Protein 7QFL (pdb70)

Organism: Lactobacillus acidophilus (strain ATCC 700396 / NCK56 / N2 / NCFM) (NCBI:txid272621)

InterPro domains:
  IPR004903 Lactobacillus surface layer protein [PIRSF037863] (1-443)
  IPR004903 Lactobacillus surface layer protein [PR01729] (77-92)
  IPR004903 Lactobacillus surface layer protein [PR01729] (130-145)
  IPR004903 Lactobacillus surface layer protein [PR01729] (277-291)
  IPR004903 Lactobacillus surface layer protein [PR01729] (316-331)
  IPR004903 Lactobacillus surface layer protein [PR01729] (336-353)
  IPR004903 Lactobacillus surface layer protein [PR01729] (365-378)
  IPR004903 Lactobacillus surface layer protein [PR01729] (380-399)
  IPR004903 Lactobacillus surface layer protein [PR01729] (406-423)
  IPR024968 S-layer protein, C-terminal domain, lactobacillus [PF03217] (312-377)
  IPR055005 S-layer protein, domain II [PF22797] (207-308)
  IPR055006 S-layer protein, N-terminal domain [PF22796] (34-195)

Solvent-accessible surface area: 6243 Å² total; per-residue (Å²): 158,10,60,8,16,22,71,125,83,42,54,91,30,112,101,3,50,14,83,8,125,37,68,157,134,24,68,5,24,4,66,86,0,34,55,23,1,64,75,83,14,56,2,0,30,146,51,137,206,126,59,36,98,81,130,25,56,3,86,98,7,0,82,54,11,0,123,109,109,178,35,100,37,85,120,113,9,107,9,147,17,34,119,69,12,63,0,74,1,101,2,104,114,57,60,1,38,0,63,0,37,10,117

Secondary structure (DSSP, 8-state):
-EEEEETTT--EESSEEEE----TTSEEEHHHHHHHHHHHEEEEEEETTEEEEE-B-HHHHHHHHHHHTT----TTSEEE--SEEEEEEEB---EEEEEEE--

Sequence (103 aa):
NVNFYDVTSGATVTNGAVSSVNADNQGQVNVANVVAAINSKYFAAQYYADKKLNTRTANTEDAIKAALKDQKIDVNSVGYFKAPHTTFTVNVKATSATLPVVVTVP

B-factor: mean 20.58, std 8.6, range [11.31, 67.7]

Radius of gyration: 14.1 Å; Cα contacts (8 Å, |Δi|>4): 216; chains: 1; bounding box: 31×39×32 Å

Foldseek 3Di:
DKFKAFPPPRHTAQEAEWEFEDDPVQKDFLVRVLCGDPNTMWIFDQDPNDTHTFDKPSSVQVQVFCVVVVWHADPRGMTRDDQWTWGFIDTPCDTYIYIYGHD

Nearest PDB structures (foldseek):
  7qfl-assembly1_A  TM=1.010E+00  e=1.320E-22  Lactobacillus acidophilus
  8bt9-assembly1_A  TM=9.969E-01  e=4.362E-20  Lactobacillus acidophilus
  8bt9-assembly1_B  TM=9.886E-01  e=5.939E-20  Lactobacillus acidophilus
  8bt9-assembly2_C-2  TM=9.879E-01  e=1.015E-18  Lactobacillus acidophilus
  7qec-assembly1_A-2  TM=8.787E-01  e=8.903E-09  Lactobacillus amylovorus GRL 1112

Structure (mmCIF, N/CA/C/O backbone):
data_7QFL
#
_entry.id   7QFL
#
_cell.length_a   55.851
_cell.length_b   55.851
_cell.length_c   63.732
_cell.angle_alpha   90.000
_cell.angle_beta   90.000
_cell.angle_gamma   120.000
#
_symmetry.space_group_name_H-M   'P 31 2 1'
#
loop_
_entity.id
_entity.type
_entity.pdbx_description
1 polymer 'S-layer protein'
2 non-polymer 'PHOSPHATE ION'
3 non-polymer 'ACETATE ION'
4 water water
#
loop_
_atom_site.group_PDB
_atom_site.id
_atom_site.type_symbol
_atom_site.label_atom_id
_atom_site.label_alt_id
_atom_site.label_comp_id
_atom_site.label_asym_id
_atom_site.label_entity_id
_atom_site.label_seq_id
_atom_site.pdbx_PDB_ins_code
_atom_site.Cartn_x
_atom_site.Cartn_y
_atom_site.Cartn_z
_atom_site.occupancy
_atom_site.B_iso_or_equiv
_atom_site.auth_seq_id
_atom_site.auth_comp_id
_atom_site.auth_asym_id
_atom_site.auth_atom_id
_atom_site.pdbx_PDB_model_num
ATOM 1 N N . ASN A 1 23 ? -6.607 7.444 -10.546 1.000 37.440 199 ASN A N 1
ATOM 2 C CA . ASN A 1 23 ? -5.647 8.141 -9.643 1.000 34.791 199 ASN A CA 1
ATOM 3 C C . ASN A 1 23 ? -6.399 8.803 -8.473 1.000 26.926 199 ASN A C 1
ATOM 4 O O . ASN A 1 23 ? -7.631 8.901 -8.516 1.000 28.911 199 ASN A O 1
ATOM 15 N N . VAL A 1 24 ? -5.653 9.211 -7.458 1.000 25.030 200 VAL A N 1
ATOM 16 C CA . VAL A 1 24 ? -6.235 10.095 -6.413 1.000 22.098 200 VAL A CA 1
ATOM 17 C C . VAL A 1 24 ? -6.316 11.518 -6.979 1.000 20.463 200 VAL A C 1
ATOM 18 O O . VAL A 1 24 ? -5.389 11.978 -7.660 1.000 21.943 200 VAL A O 1
ATOM 31 N N . ASN A 1 25 ? -7.415 12.188 -6.682 1.000 18.158 201 ASN A N 1
ATOM 32 C CA . ASN A 1 25 ? -7.583 13.630 -6.998 1.000 18.400 201 ASN A CA 1
ATOM 33 C C . ASN A 1 25 ? -8.227 14.311 -5.794 1.000 16.592 201 ASN A C 1
ATOM 34 O O . ASN A 1 25 ? -8.799 13.651 -4.954 1.000 17.440 201 ASN A O 1
ATOM 45 N N . PHE A 1 26 ? -8.090 15.613 -5.720 1.000 16.878 202 PHE A N 1
ATOM 46 C CA . PHE A 1 26 ? -8.784 16.442 -4.736 1.000 15.454 202 PHE A CA 1
ATOM 47 C C . PHE A 1 26 ? -9.941 17.163 -5.380 1.000 14.675 202 PHE A C 1
ATOM 48 O O . PHE A 1 26 ? -9.955 17.490 -6.563 1.000 15.416 202 PHE A O 1
ATOM 65 N N . TYR A 1 27 ? -10.941 17.380 -4.554 1.000 15.454 203 TYR A N 1
ATOM 66 C CA . TYR A 1 27 ? -12.250 17.940 -4.892 1.000 15.126 203 TYR A CA 1
ATOM 67 C C . TYR A 1 27 ? -12.691 18.924 -3.831 1.000 15.992 203 TYR A C 1
ATOM 68 O O . TYR A 1 27 ? -12.374 18.815 -2.629 1.000 15.806 203 TYR A O 1
ATOM 86 N N . ASP A 1 28 ? -13.530 19.844 -4.231 1.000 15.419 204 ASP A N 1
ATOM 87 C CA . ASP A 1 28 ? -14.253 20.753 -3.340 1.000 16.252 204 ASP A CA 1
ATOM 88 C C . ASP A 1 28 ? -15.390 19.992 -2.673 1.000 16.175 204 ASP A C 1
ATOM 89 O O . ASP A 1 28 ? -16.272 19.451 -3.390 1.000 16.573 204 ASP A O 1
ATOM 98 N N . VAL A 1 29 ? -15.487 19.984 -1.358 1.000 16.077 205 VAL A N 1
ATOM 99 C CA . VAL A 1 29 ? -16.545 19.259 -0.634 1.000 16.502 205 VAL A CA 1
ATOM 100 C C . VAL A 1 29 ? -17.918 19.733 -1.078 1.000 18.967 205 VAL A C 1
ATOM 101 O O . VAL A 1 29 ? -18.828 18.880 -1.245 1.000 20.575 205 VAL A O 1
ATOM 114 N N . THR A 1 30 ? -18.117 21.021 -1.148 1.000 19.592 206 THR A N 1
ATOM 115 C CA . THR A 1 30 ? -19.457 21.617 -1.336 1.000 22.021 206 THR A CA 1
ATOM 116 C C . THR A 1 30 ? -19.903 21.584 -2.783 1.000 21.502 206 THR A C 1
ATOM 117 O O . THR A 1 30 ? -21.138 21.393 -2.992 1.000 24.295 206 THR A O 1
ATOM 128 N N . SER A 1 31 ? -19.031 21.707 -3.758 1.000 20.872 207 SER A N 1
ATOM 129 C CA . SER A 1 31 ? -19.423 21.796 -5.192 1.000 20.676 207 SER A CA 1
ATOM 130 C C . SER A 1 31 ? -19.143 20.494 -5.914 1.000 20.817 207 SER A C 1
ATOM 131 O O . SER A 1 31 ? -19.723 20.257 -6.993 1.000 21.607 207 SER A O 1
ATOM 139 N N . GLY A 1 32 ? -18.196 19.705 -5.406 1.000 18.086 208 GLY A N 1
ATOM 140 C CA . GLY A 1 32 ? -17.749 18.481 -6.073 1.000 17.107 208 GLY A CA 1
ATOM 141 C C . GLY A 1 32 ? -16.733 18.690 -7.171 1.000 16.126 208 GLY A C 1
ATOM 142 O O . GLY A 1 32 ? -16.219 17.736 -7.715 1.000 19.046 208 GLY A O 1
ATOM 146 N N . ALA A 1 33 ? -16.398 19.944 -7.501 1.000 17.157 209 ALA A N 1
ATOM 147 C CA . ALA A 1 33 ? -15.459 20.203 -8.598 1.000 19.383 209 ALA A CA 1
ATOM 148 C C . ALA A 1 33 ? -14.055 19.682 -8.296 1.000 18.024 209 ALA A C 1
ATOM 149 O O . ALA A 1 33 ? -13.655 19.687 -7.085 1.000 17.256 209 ALA A O 1
ATOM 156 N N . THR A 1 34 ? -13.317 19.200 -9.259 1.000 18.000 210 THR A N 1
ATOM 157 C CA . THR A 1 34 ? -11.915 18.840 -9.133 1.000 18.348 210 THR A CA 1
ATOM 158 C C . THR A 1 34 ? -11.102 20.115 -8.860 1.000 18.150 210 THR A C 1
ATOM 159 O O . THR A 1 34 ? -11.438 21.147 -9.419 1.000 18.663 210 THR A O 1
ATOM 170 N N . VAL A 1 35 ? -10.119 20.040 -7.957 1.000 16.769 211 VAL A N 1
ATOM 171 C CA . VAL A 1 35 ? -9.283 21.226 -7.604 1.000 17.089 211 VAL A CA 1
ATOM 172 C C . VAL A 1 35 ? -7.843 20.813 -7.770 1.000 16.329 211 VAL A C 1
ATOM 173 O O . VAL A 1 35 ? -7.379 19.780 -7.230 1.000 18.749 211 VAL A O 1
ATOM 186 N N . THR A 1 36 ? -7.031 21.648 -8.416 1.000 15.654 212 THR A N 1
ATOM 187 C CA . THR A 1 36 ? -5.569 21.482 -8.615 1.000 15.934 212 THR A CA 1
ATOM 188 C C . THR A 1 36 ? -4.781 22.264 -7.555 1.000 15.373 212 THR A C 1
ATOM 189 O O . THR A 1 36 ? -3.870 21.714 -6.989 1.000 17.526 212 THR A O 1
ATOM 200 N N . ASN A 1 37 ? -5.170 23.527 -7.327 1.000 14.863 213 ASN A N 1
ATOM 201 C CA . ASN A 1 37 ? -4.573 24.366 -6.245 1.000 14.927 213 ASN A CA 1
ATOM 202 C C . ASN A 1 37 ? -5.721 24.945 -5.434 1.000 12.902 213 ASN A C 1
ATOM 203 O O . ASN A 1 37 ? -6.653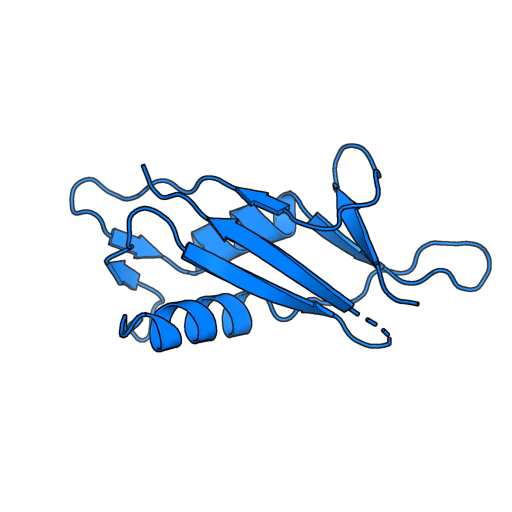 25.534 -5.983 1.000 13.518 213 ASN A O 1
ATOM 214 N N . GLY A 1 38 ? -5.623 24.763 -4.121 1.000 12.778 214 GLY A N 1
ATOM 215 C CA . GLY A 1 38 ? -6.621 25.263 -3.201 1.000 12.651 214 GLY A CA 1
ATOM 216 C C . GLY A 1 38 ? -6.224 26.544 -2.514 1.000 11.311 214 GLY A C 1
ATOM 217 O O . GLY A 1 38 ? -5.054 27.004 -2.623 1.000 12.639 214 GLY A O 1
ATOM 221 N N . ALA A 1 39 ? -7.170 27.119 -1.769 1.000 12.212 215 ALA A N 1
ATOM 222 C CA . ALA A 1 39 ? -6.875 28.338 -1.004 1.000 12.392 215 ALA A CA 1
ATOM 223 C C . ALA A 1 39 ? -7.893 28.454 0.106 1.000 13.179 215 ALA A C 1
ATOM 224 O O . ALA A 1 39 ? -9.079 28.217 -0.140 1.000 14.621 215 ALA A O 1
ATOM 231 N N . VAL A 1 40 ? -7.455 28.841 1.286 1.000 12.482 216 VAL A N 1
ATOM 232 C CA . VAL A 1 40 ? -8.327 29.041 2.463 1.000 12.676 216 VAL A CA 1
ATOM 233 C C . VAL A 1 40 ? -7.865 30.248 3.227 1.000 12.735 216 VAL A C 1
ATOM 234 O O . VAL A 1 40 ? -6.725 30.718 3.062 1.000 12.896 216 VAL A O 1
ATOM 247 N N A SER A 1 41 ? -8.732 30.733 4.113 0.500 14.995 217 SER A N 1
ATOM 248 N N B SER A 1 41 ? -8.707 30.689 4.134 0.500 13.773 217 SER A N 1
ATOM 249 C CA A SER A 1 41 ? -8.453 31.841 5.063 0.500 16.032 217 SER A CA 1
ATOM 250 C CA B SER A 1 41 ? -8.322 31.738 5.089 0.500 14.074 217 SER A CA 1
ATOM 251 C C A SER A 1 41 ? -8.687 31.314 6.487 0.500 16.434 217 SER A C 1
ATOM 252 C C B SER A 1 41 ? -8.609 31.201 6.491 0.500 14.486 217 SER A C 1
ATOM 253 O O A SER A 1 41 ? -9.697 30.658 6.710 0.500 16.379 217 SER A O 1
ATOM 254 O O B SER A 1 41 ? -9.509 30.354 6.694 0.500 13.843 217 SER A O 1
ATOM 269 N N . VAL A 1 42 ? -7.811 31.668 7.423 1.000 13.951 218 VAL A N 1
ATOM 270 C CA . VAL A 1 42 ? -7.891 31.255 8.831 1.000 15.474 218 VAL A CA 1
ATOM 271 C C . VAL A 1 42 ? -7.676 32.508 9.667 1.000 14.680 218 VAL A C 1
ATOM 272 O O . VAL A 1 42 ? -6.743 33.256 9.438 1.000 16.191 218 VAL A O 1
ATOM 285 N N . ASN A 1 43 ? -8.495 32.694 10.689 1.000 15.972 219 ASN A N 1
ATOM 286 C CA . ASN A 1 43 ? -8.350 33.879 11.576 1.000 16.462 219 ASN A CA 1
ATOM 287 C C . ASN A 1 43 ? -7.312 33.650 12.679 1.000 16.327 219 ASN A C 1
ATOM 288 O O . ASN A 1 43 ? -7.264 32.574 13.225 1.000 19.660 219 ASN A O 1
ATOM 299 N N . ALA A 1 44 ? -6.527 34.656 12.959 1.000 16.251 220 ALA A N 1
ATOM 300 C CA . ALA A 1 44 ? -5.663 34.674 14.144 1.000 16.325 220 ALA A CA 1
ATOM 301 C C . ALA A 1 44 ? -6.418 35.278 15.296 1.000 18.994 220 ALA A C 1
ATOM 302 O O . ALA A 1 44 ? -7.453 35.946 15.078 1.000 20.824 220 ALA A O 1
ATOM 309 N N . ASP A 1 45 ? -5.908 35.066 16.502 1.000 18.090 221 ASP A N 1
ATOM 310 C CA . ASP A 1 45 ? -6.373 35.872 17.672 1.000 20.458 221 ASP A CA 1
ATOM 311 C C . ASP A 1 45 ? -5.704 37.233 17.606 1.000 23.421 221 ASP A C 1
ATOM 312 O O . ASP A 1 45 ? -5.012 37.558 16.613 1.000 26.207 221 ASP A O 1
ATOM 321 N N . ASN A 1 46 ? -5.962 38.087 18.607 1.000 30.106 222 ASN A N 1
ATOM 322 C CA . ASN A 1 46 ? -5.555 39.506 18.473 1.000 35.396 222 ASN A CA 1
ATOM 323 C C . ASN A 1 46 ? -4.042 39.615 18.638 1.000 37.417 222 ASN A C 1
ATOM 324 O O . ASN A 1 46 ? -3.510 40.681 18.351 1.000 38.866 222 ASN A O 1
ATOM 335 N N . GLN A 1 47 ? -3.376 38.550 19.077 1.000 32.715 223 GLN A N 1
ATOM 336 C CA . GLN A 1 47 ? -1.902 38.520 19.197 1.000 31.209 223 GLN A CA 1
ATOM 337 C C . GLN A 1 47 ? -1.263 37.848 17.977 1.000 31.145 223 GLN A C 1
ATOM 338 O O . GLN A 1 47 ? -0.053 37.592 18.033 1.000 31.381 223 GLN A O 1
ATOM 352 N N . GLY A 1 48 ? -2.015 37.496 16.941 1.000 22.726 224 GLY A N 1
ATOM 353 C CA . GLY A 1 48 ? -1.355 36.902 15.765 1.000 23.692 224 GLY A CA 1
ATOM 354 C C . GLY A 1 48 ? -1.052 35.435 15.989 1.000 18.260 224 GLY A C 1
ATOM 355 O O . GLY A 1 48 ? -0.384 34.862 15.106 1.000 20.454 224 GLY A O 1
ATOM 359 N N . GLN A 1 49 ? -1.769 34.767 16.904 1.000 17.140 225 GLN A N 1
ATOM 360 C CA . GLN A 1 49 ? -1.519 33.329 17.128 1.000 15.328 225 GLN A CA 1
ATOM 361 C C . GLN A 1 49 ? -2.624 32.520 16.450 1.000 14.511 225 GLN A C 1
ATOM 362 O O . GLN A 1 49 ? -3.801 32.922 16.461 1.000 15.182 225 GLN A O 1
ATOM 376 N N . VAL A 1 50 ? -2.257 31.358 15.958 1.000 13.654 226 VAL A N 1
ATOM 377 C CA . VAL A 1 50 ? -3.169 30.397 15.295 1.000 13.055 226 VAL A CA 1
ATOM 378 C C . VAL A 1 50 ? -2.899 29.019 15.858 1.000 12.843 226 VAL A C 1
ATOM 379 O O . VAL A 1 50 ? -1.747 28.683 16.165 1.000 13.149 226 VAL A O 1
ATOM 392 N N . ASN A 1 51 ? -3.914 28.180 15.908 1.000 13.663 227 ASN A N 1
ATOM 393 C CA . ASN A 1 51 ? -3.773 26.777 16.274 1.000 12.489 227 ASN A CA 1
ATOM 394 C C . ASN A 1 51 ? -3.847 25.932 14.997 1.000 12.734 227 ASN A C 1
ATOM 395 O O . ASN A 1 51 ? -4.728 26.161 14.144 1.000 12.929 227 ASN A O 1
ATOM 406 N N . VAL A 1 52 ? -2.978 24.955 14.873 1.000 12.654 228 VAL A N 1
ATOM 407 C CA . VAL A 1 52 ? -2.996 24.010 13.725 1.000 13.626 228 VAL A CA 1
ATOM 408 C C . VAL A 1 52 ? -4.377 23.407 13.556 1.000 13.477 228 VAL A C 1
ATOM 409 O O . VAL A 1 52 ? -4.794 23.177 12.402 1.000 13.280 228 VAL A O 1
ATOM 422 N N . ALA A 1 53 ? -5.103 23.125 14.612 1.000 13.024 229 ALA A N 1
ATOM 423 C CA . ALA A 1 53 ? -6.438 22.499 14.480 1.000 12.277 229 ALA A CA 1
ATOM 424 C C . ALA A 1 53 ? -7.355 23.370 13.655 1.000 12.317 229 ALA A C 1
ATOM 425 O O . ALA A 1 53 ? -8.211 22.811 12.894 1.000 13.603 229 ALA A O 1
ATOM 432 N N . ASN A 1 54 ? -7.243 24.673 13.738 1.000 12.393 230 ASN A N 1
ATOM 433 C CA . ASN A 1 54 ? -8.116 25.553 12.942 1.000 13.475 230 ASN A CA 1
ATOM 434 C C . ASN A 1 54 ? -7.711 25.553 11.478 1.000 13.204 230 ASN A C 1
ATOM 435 O O . ASN A 1 54 ? -8.580 25.712 10.592 1.000 14.387 230 ASN A O 1
ATOM 446 N N . VAL A 1 55 ? -6.420 25.373 11.200 1.000 12.523 231 VAL A N 1
ATOM 447 C CA . VAL A 1 55 ? -5.930 25.275 9.806 1.000 13.182 231 VAL A CA 1
ATOM 448 C C . VAL A 1 55 ? -6.385 23.945 9.207 1.000 12.865 231 VAL A C 1
ATOM 449 O O . VAL A 1 55 ? -6.844 23.902 8.057 1.000 12.822 231 VAL A O 1
ATOM 462 N N . VAL A 1 56 ? -6.247 22.863 9.971 1.000 11.811 232 VAL A N 1
ATOM 463 C CA . VAL A 1 56 ? -6.725 21.538 9.509 1.000 12.595 232 VAL A CA 1
ATOM 464 C C . VAL A 1 56 ? -8.216 21.627 9.212 1.000 13.054 232 VAL A C 1
ATOM 465 O O . VAL A 1 56 ? -8.661 21.164 8.128 1.000 13.066 232 VAL A O 1
ATOM 478 N N . ALA A 1 57 ? -9.012 22.229 10.083 1.000 12.392 233 ALA A N 1
ATOM 479 C CA . ALA A 1 57 ? -10.468 22.381 9.849 1.000 13.066 233 ALA A CA 1
ATOM 480 C C . ALA A 1 57 ? -10.747 23.176 8.592 1.000 13.515 233 ALA A C 1
ATOM 481 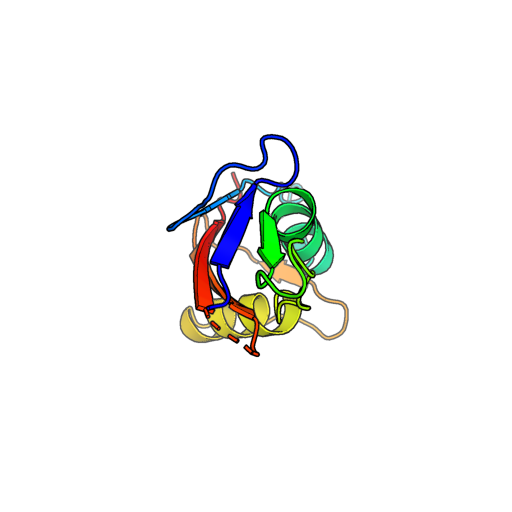O O . ALA A 1 57 ? -11.626 22.781 7.811 1.000 14.650 233 ALA A O 1
ATOM 488 N N . ALA A 1 58 ? -10.045 24.255 8.349 1.000 13.443 234 ALA A N 1
ATOM 489 C CA . ALA A 1 58 ? -10.295 25.114 7.181 1.000 13.266 234 ALA A CA 1
ATOM 490 C C . ALA A 1 58 ? -10.032 24.296 5.924 1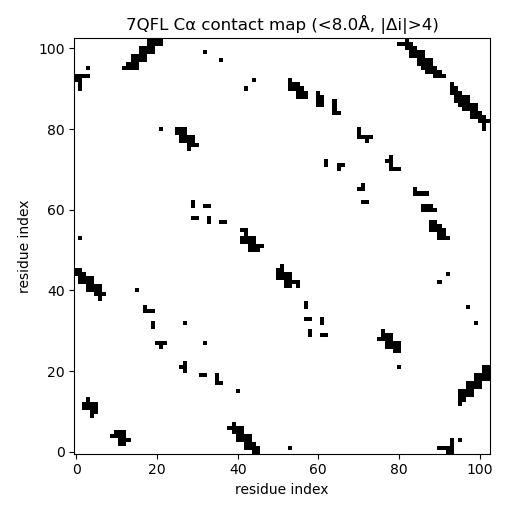.000 13.056 234 ALA A C 1
ATOM 491 O O . ALA A 1 58 ? -10.790 24.386 4.919 1.000 14.358 234 ALA A O 1
ATOM 498 N N . ILE A 1 59 ? -8.942 23.583 5.884 1.000 12.805 235 ILE A N 1
ATOM 499 C CA . ILE A 1 59 ? -8.548 22.808 4.665 1.000 13.262 235 ILE A CA 1
ATOM 500 C C . ILE A 1 59 ? -9.511 21.630 4.469 1.000 13.555 235 ILE A C 1
ATOM 501 O O . ILE A 1 59 ? -10.026 21.442 3.357 1.000 13.668 235 ILE A O 1
ATOM 517 N N . ASN A 1 60 ? -9.689 20.815 5.501 1.000 12.727 236 ASN A N 1
ATOM 518 C CA . ASN A 1 60 ? -10.407 19.529 5.346 1.000 13.478 236 ASN A CA 1
ATOM 519 C C . ASN A 1 60 ? -11.901 19.800 5.249 1.000 13.612 236 ASN A C 1
ATOM 520 O O . ASN A 1 60 ? -12.626 18.910 4.716 1.000 15.269 236 ASN A O 1
ATOM 531 N N . SER A 1 61 ? -12.436 20.898 5.695 1.000 12.783 237 SER A N 1
ATOM 532 C CA . SER A 1 61 ? -13.864 21.176 5.522 1.000 14.104 237 SER A CA 1
ATOM 533 C C . SER A 1 61 ? -14.112 21.601 4.082 1.000 14.337 237 SER A C 1
ATOM 534 O O . SER A 1 61 ? -15.278 21.468 3.614 1.000 16.114 237 SER A O 1
ATOM 542 N N . LYS A 1 62 ? -13.088 22.125 3.391 1.000 13.188 238 LYS A N 1
ATOM 543 C CA . LYS A 1 62 ? -13.269 22.690 2.040 1.000 13.714 238 LYS A CA 1
ATOM 544 C C . LYS A 1 62 ? -12.875 21.670 0.987 1.000 13.626 238 LYS A C 1
ATOM 545 O O . LYS A 1 62 ? -13.545 21.638 -0.096 1.000 14.118 238 LYS A O 1
ATOM 564 N N . TYR A 1 63 ? -11.876 20.837 1.192 1.000 12.795 239 TYR A N 1
ATOM 565 C CA . TYR A 1 63 ? -11.318 19.936 0.181 1.000 12.661 239 TYR A CA 1
ATOM 566 C C . TYR A 1 63 ? -11.245 18.530 0.728 1.000 13.476 239 TYR A C 1
ATOM 567 O O . TYR A 1 63 ? -10.932 18.293 1.891 1.000 14.180 239 TYR A O 1
ATOM 585 N N . PHE A 1 64 ? -11.462 17.566 -0.154 1.000 13.974 240 PHE A N 1
ATOM 586 C CA . PHE A 1 64 ? -11.282 16.136 0.171 1.000 13.787 240 PHE A CA 1
ATOM 587 C C . PHE A 1 64 ? -10.587 15.446 -0.996 1.000 13.698 240 PHE A C 1
ATOM 588 O O . PHE A 1 64 ? -10.597 15.911 -2.123 1.000 15.135 240 PHE A O 1
ATOM 605 N N . ALA A 1 65 ? -9.951 14.324 -0.692 1.000 15.535 241 ALA A N 1
ATOM 606 C CA . ALA A 1 65 ? -9.272 13.485 -1.690 1.000 16.445 241 ALA A CA 1
ATOM 607 C C . ALA A 1 65 ? -10.101 12.229 -1.917 1.000 15.471 241 ALA A C 1
ATOM 608 O O . ALA A 1 65 ? -10.674 11.718 -0.960 1.000 16.596 241 ALA A O 1
ATOM 615 N N . ALA A 1 66 ? -10.083 11.740 -3.133 1.000 16.210 242 ALA A N 1
ATOM 616 C CA . ALA A 1 66 ? -10.820 10.489 -3.434 1.000 16.554 242 ALA A CA 1
ATOM 617 C C . ALA A 1 66 ? -10.219 9.842 -4.662 1.000 17.660 242 ALA A C 1
ATOM 618 O O . ALA A 1 66 ? -9.617 10.465 -5.508 1.000 18.017 242 ALA A O 1
ATOM 625 N N . GLN A 1 67 ? -10.544 8.545 -4.785 1.000 20.030 243 GLN A N 1
ATOM 626 C CA . GLN A 1 67 ? -10.130 7.698 -5.925 1.000 21.461 243 GLN A CA 1
ATOM 627 C C . GLN A 1 67 ? -11.398 7.068 -6.460 1.000 19.001 243 GLN A C 1
ATOM 628 O O . GLN A 1 67 ? -12.180 6.560 -5.677 1.000 19.028 243 GLN A O 1
ATOM 642 N N A TYR A 1 68 ? -11.615 7.113 -7.779 0.500 21.162 244 TYR A N 1
ATOM 643 N N B TYR A 1 68 ? -11.537 7.034 -7.765 0.500 19.846 244 TYR A N 1
ATOM 644 C CA A TYR A 1 68 ? -12.694 6.329 -8.424 0.500 23.400 244 TYR A CA 1
ATOM 645 C CA B TYR A 1 68 ? -12.711 6.462 -8.442 0.500 20.710 244 TYR A CA 1
ATOM 646 C C A TYR A 1 68 ? -12.318 4.847 -8.367 0.500 24.190 244 TYR A C 1
ATOM 647 C C B TYR A 1 68 ? -12.492 4.950 -8.624 0.500 22.089 244 TYR A C 1
ATOM 648 O O A TYR A 1 68 ? -11.193 4.368 -8.611 0.500 22.142 244 TYR A O 1
ATOM 649 O O B TYR A 1 68 ? -11.494 4.647 -9.349 0.500 21.662 244 TYR A O 1
ATOM 684 N N . ALA A 1 69 ? -13.292 4.094 -7.941 1.000 23.268 245 ALA A N 1
ATOM 685 C CA . ALA A 1 69 ? -13.237 2.620 -8.069 1.000 24.982 245 ALA A CA 1
ATOM 686 C C . ALA A 1 69 ? -14.645 2.079 -7.815 1.000 27.039 245 ALA A C 1
ATOM 687 O O . ALA A 1 69 ? -15.405 2.644 -7.023 1.000 24.909 245 ALA A O 1
ATOM 694 N N . ASP A 1 70 ? -14.991 0.990 -8.501 1.000 28.353 246 ASP A N 1
ATOM 695 C CA . ASP A 1 70 ? -16.334 0.362 -8.371 1.000 31.777 246 ASP A CA 1
ATOM 696 C C . ASP A 1 70 ? -17.427 1.402 -8.676 1.000 24.099 246 ASP A C 1
ATOM 697 O O . ASP A 1 70 ? -18.408 1.365 -7.967 1.000 26.136 246 ASP A O 1
ATOM 706 N N . LYS A 1 71 ? -17.177 2.305 -9.618 1.000 24.745 247 LYS A N 1
ATOM 707 C CA . LYS A 1 71 ? -18.115 3.333 -10.140 1.000 26.140 247 LYS A CA 1
ATOM 708 C C . LYS A 1 71 ? -18.481 4.353 -9.072 1.000 25.294 247 LYS A C 1
ATOM 709 O O . LYS A 1 71 ? -19.543 4.992 -9.194 1.000 25.465 247 LYS A O 1
ATOM 728 N N . LYS A 1 72 ? -17.651 4.522 -8.046 1.000 23.088 248 LYS A N 1
ATOM 729 C CA . LYS A 1 72 ? -17.931 5.614 -7.086 1.000 23.425 248 LYS A CA 1
ATOM 730 C C . LYS A 1 72 ? -16.622 6.276 -6.689 1.000 21.463 248 LYS A C 1
ATOM 731 O O . LYS A 1 72 ? -15.501 5.715 -6.882 1.000 20.043 248 LYS A O 1
ATOM 750 N N . LEU A 1 73 ? -16.729 7.482 -6.133 1.000 20.416 249 LEU A N 1
ATOM 751 C CA . LEU A 1 73 ? -15.570 8.145 -5.514 1.000 20.951 249 LEU A CA 1
ATOM 752 C C . LEU A 1 73 ? -15.439 7.618 -4.105 1.000 21.911 249 LEU A C 1
ATOM 753 O O . LEU A 1 73 ? -16.442 7.758 -3.371 1.000 27.409 249 LEU A O 1
ATOM 769 N N . ASN A 1 74 ? -14.255 7.146 -3.776 1.000 19.783 250 ASN A N 1
ATOM 770 C CA . ASN A 1 74 ? -13.852 6.580 -2.477 1.000 22.064 250 ASN A CA 1
ATOM 771 C C . ASN A 1 74 ? -12.898 7.578 -1.826 1.000 20.526 250 ASN A C 1
ATOM 772 O O . ASN A 1 74 ? -11.786 7.748 -2.340 1.000 21.708 250 ASN A O 1
ATOM 783 N N . THR A 1 75 ? -13.256 8.060 -0.650 1.000 20.632 251 THR A N 1
ATOM 784 C CA . THR A 1 75 ? -12.406 9.063 0.034 1.000 19.214 251 THR A CA 1
ATOM 785 C C . THR A 1 75 ? -11.110 8.436 0.511 1.000 21.621 251 THR A C 1
ATOM 786 O O . THR A 1 75 ? -11.033 7.213 0.866 1.000 22.634 251 THR A O 1
ATOM 797 N N . ARG A 1 76 ? -10.063 9.262 0.533 1.000 19.181 252 ARG A N 1
ATOM 798 C CA . ARG A 1 76 ? -8.704 8.883 0.965 1.000 21.019 252 ARG A CA 1
ATOM 799 C C . ARG A 1 76 ? -8.276 9.912 2.006 1.000 20.947 252 ARG A C 1
ATOM 800 O O . ARG A 1 76 ? -8.429 11.132 1.736 1.000 20.796 252 ARG A O 1
ATOM 821 N N . THR A 1 77 ? -7.742 9.470 3.128 1.000 23.603 253 THR A N 1
ATOM 822 C CA . THR A 1 77 ? -7.281 10.341 4.245 1.000 23.108 253 THR A CA 1
ATOM 823 C C . THR A 1 77 ? -6.078 11.179 3.796 1.000 21.038 253 THR A C 1
ATOM 824 O O . THR A 1 77 ? -5.153 10.667 3.119 1.000 23.644 253 THR A O 1
ATOM 835 N N . ALA A 1 78 ? -6.171 12.490 4.041 1.000 18.336 254 ALA A N 1
ATOM 836 C CA . ALA A 1 78 ? -5.081 13.432 3.718 1.000 18.088 254 ALA A CA 1
ATOM 837 C C . ALA A 1 78 ? -4.189 13.598 4.942 1.000 17.812 254 ALA A C 1
ATOM 838 O O . ALA A 1 78 ? -4.698 13.468 6.063 1.000 19.281 254 ALA A O 1
ATOM 845 N N . ASN A 1 79 ? -2.921 13.949 4.740 1.000 16.746 255 ASN A N 1
ATOM 846 C CA . ASN A 1 79 ? -1.968 14.152 5.844 1.000 16.983 255 ASN A CA 1
ATOM 847 C C . ASN A 1 79 ? -1.960 15.612 6.333 1.000 15.748 255 ASN A C 1
ATOM 848 O O . ASN A 1 79 ? -0.870 16.140 6.680 1.000 16.856 255 ASN A O 1
ATOM 859 N N . THR A 1 80 ? -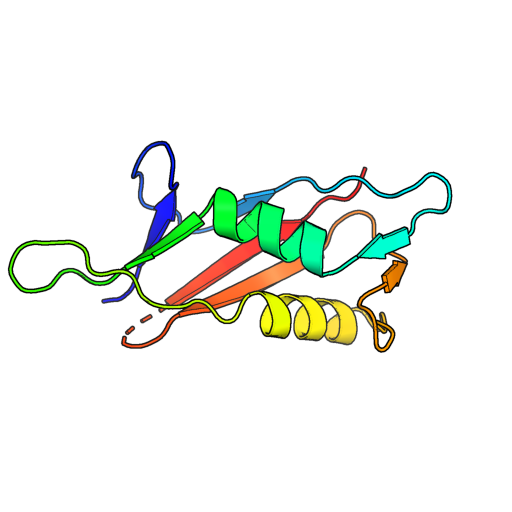3.118 16.257 6.423 1.000 15.710 256 THR A N 1
ATOM 860 C CA . THR A 1 80 ? -3.204 17.719 6.545 1.000 1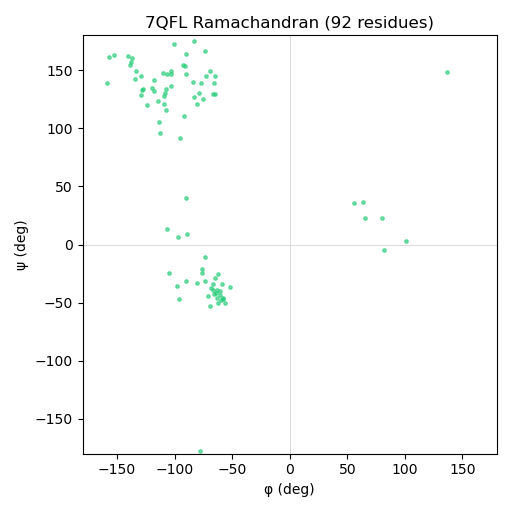5.480 256 THR A CA 1
ATOM 861 C C . THR A 1 80 ? -2.410 18.226 7.738 1.000 14.477 256 THR A C 1
ATOM 862 O O . THR A 1 80 ? -1.696 19.219 7.565 1.000 14.449 256 THR A O 1
ATOM 873 N N . GLU A 1 81 ? -2.587 17.675 8.938 1.000 15.895 257 GLU A N 1
ATOM 874 C CA . GLU A 1 81 ? -1.891 18.228 10.122 1.000 15.579 257 GLU A CA 1
ATOM 875 C C . GLU A 1 81 ? -0.364 18.151 9.878 1.000 15.559 257 GLU A C 1
ATOM 876 O O . GLU A 1 81 ? 0.377 19.149 10.115 1.000 16.599 257 GLU A O 1
ATOM 888 N N . ASP A 1 82 ? 0.113 16.994 9.428 1.000 17.126 258 ASP A N 1
ATOM 889 C CA . ASP A 1 82 ? 1.577 16.840 9.217 1.000 17.489 258 ASP A CA 1
ATOM 890 C C . ASP A 1 82 ? 2.046 17.817 8.141 1.000 16.411 258 ASP A C 1
ATOM 891 O O . ASP A 1 82 ? 3.142 18.414 8.250 1.000 18.147 258 ASP A O 1
ATOM 900 N N . ALA A 1 83 ? 1.237 18.006 7.095 1.000 15.598 259 ALA A N 1
ATOM 901 C CA . ALA A 1 83 ? 1.619 18.876 5.982 1.000 15.810 259 ALA A CA 1
ATOM 902 C C . ALA A 1 83 ? 1.690 20.323 6.463 1.000 15.276 259 ALA A C 1
ATOM 903 O O . ALA A 1 83 ? 2.572 21.096 6.023 1.000 15.684 259 ALA A O 1
ATOM 910 N N . ILE A 1 84 ? 0.770 20.746 7.317 1.000 15.049 260 ILE A N 1
ATOM 911 C CA . ILE A 1 84 ? 0.824 22.118 7.862 1.000 14.441 260 ILE A CA 1
ATOM 912 C C . ILE A 1 84 ? 2.108 22.319 8.668 1.000 13.670 260 ILE A C 1
ATOM 913 O O . ILE A 1 84 ? 2.784 23.341 8.515 1.000 14.923 260 ILE A O 1
ATOM 929 N N . LYS A 1 85 ? 2.391 21.417 9.575 1.000 15.666 261 LYS A N 1
ATOM 930 C CA . LYS A 1 85 ? 3.590 21.536 10.440 1.000 15.819 261 LYS A CA 1
ATOM 931 C C . LYS A 1 85 ? 4.835 21.537 9.554 1.000 16.751 261 LYS A C 1
ATOM 932 O O . LYS A 1 85 ? 5.751 22.335 9.847 1.000 17.175 261 LYS A O 1
ATOM 951 N N . ALA A 1 86 ? 4.895 20.720 8.514 1.000 16.738 262 ALA A N 1
ATOM 952 C CA . ALA A 1 86 ? 6.054 20.674 7.585 1.000 16.371 262 ALA A CA 1
ATOM 953 C C . ALA A 1 86 ? 6.178 21.988 6.823 1.000 16.710 262 ALA A C 1
ATOM 954 O O . ALA A 1 86 ? 7.293 22.556 6.650 1.000 17.898 262 ALA A O 1
ATOM 961 N N . ALA A 1 87 ? 5.088 22.568 6.353 1.000 15.659 263 ALA A N 1
ATOM 962 C CA . ALA A 1 87 ? 5.137 23.848 5.635 1.000 15.467 263 ALA A CA 1
ATOM 963 C C . ALA A 1 87 ? 5.636 24.947 6.567 1.000 15.322 263 ALA A C 1
ATOM 964 O O . ALA A 1 87 ? 6.421 25.803 6.123 1.000 16.250 263 ALA A O 1
ATOM 971 N N . LEU A 1 88 ? 5.180 24.961 7.809 1.000 15.568 264 LEU A N 1
ATOM 972 C CA . LEU A 1 88 ? 5.649 26.003 8.735 1.000 15.702 264 LEU A CA 1
ATOM 973 C C . LEU A 1 88 ? 7.107 25.787 9.068 1.000 15.562 264 LEU A C 1
ATOM 974 O O . LEU A 1 88 ? 7.840 26.801 9.045 1.000 16.057 264 LEU A O 1
ATOM 990 N N . LYS A 1 89 ? 7.533 24.578 9.212 1.000 15.560 265 LYS A N 1
ATOM 991 C CA . LYS A 1 89 ? 8.962 24.325 9.513 1.000 18.576 265 LYS A CA 1
ATOM 992 C C . LYS A 1 89 ? 9.801 24.738 8.318 1.000 18.523 265 LYS A C 1
ATOM 993 O O . LYS A 1 89 ? 10.915 25.272 8.539 1.000 19.638 265 LYS A O 1
ATOM 1012 N N . ASP A 1 90 ? 9.328 24.596 7.087 1.000 18.704 266 ASP A N 1
ATOM 1013 C CA . ASP A 1 90 ? 10.103 25.058 5.915 1.000 19.142 266 ASP A CA 1
ATOM 1014 C C . ASP A 1 90 ? 10.253 26.576 5.950 1.000 20.689 266 ASP A C 1
ATOM 1015 O O . ASP A 1 90 ? 11.285 27.088 5.397 1.000 24.466 266 ASP A O 1
ATOM 1024 N N . GLN A 1 91 ? 9.307 27.323 6.534 1.000 17.955 267 GLN A N 1
ATOM 1025 C CA . GLN A 1 91 ? 9.325 28.783 6.748 1.000 20.839 267 GLN A CA 1
ATOM 1026 C C . GLN A 1 91 ? 9.996 29.145 8.106 1.000 16.550 267 GLN A C 1
ATOM 1027 O O . GLN A 1 91 ? 9.942 30.306 8.469 1.000 18.860 267 GLN A O 1
ATOM 1041 N N . LYS A 1 92 ? 10.603 28.196 8.784 1.000 17.157 268 LYS A N 1
ATOM 1042 C CA . LYS A 1 92 ? 11.339 28.381 10.059 1.000 15.923 268 LYS A CA 1
ATOM 1043 C C . LYS A 1 92 ? 10.379 28.846 11.169 1.000 15.645 268 LYS A C 1
ATOM 1044 O O . LYS A 1 92 ? 10.751 29.647 12.035 1.000 15.505 268 LYS A O 1
ATOM 1063 N N . ILE A 1 93 ? 9.155 28.328 11.158 1.000 14.893 269 ILE A N 1
ATOM 1064 C CA . ILE A 1 93 ? 8.126 28.583 12.195 1.000 14.417 269 ILE A CA 1
ATOM 1065 C C . ILE A 1 93 ? 7.827 27.300 12.921 1.000 14.454 269 ILE A C 1
ATOM 1066 O O . ILE A 1 93 ? 7.428 26.305 12.305 1.000 15.889 269 ILE A O 1
ATOM 1082 N N . ASP A 1 94 ? 7.996 27.325 14.242 1.000 14.131 270 ASP A N 1
ATOM 1083 C CA . ASP A 1 94 ? 7.725 26.199 15.135 1.000 14.682 270 ASP A CA 1
ATOM 1084 C C . ASP A 1 94 ? 6.297 26.255 15.652 1.000 13.649 270 ASP A C 1
ATOM 1085 O O . ASP A 1 94 ? 5.682 27.325 15.797 1.000 13.345 270 ASP A O 1
ATOM 1094 N N . VAL A 1 95 ? 5.812 25.085 15.979 1.000 13.325 271 VAL A N 1
ATOM 1095 C CA . VAL A 1 95 ? 4.479 24.858 16.579 1.000 13.194 271 VAL A CA 1
ATOM 1096 C C . VAL A 1 95 ? 4.715 24.186 17.931 1.000 14.212 271 VAL A C 1
ATOM 1097 O O . VAL A 1 95 ? 5.515 23.247 18.009 1.000 15.242 271 VAL A O 1
ATOM 1110 N N . ASN A 1 96 ? 4.033 24.637 18.970 1.000 13.004 272 ASN A N 1
ATOM 1111 C CA . ASN A 1 96 ? 4.201 24.030 20.310 1.000 13.594 272 ASN A CA 1
ATOM 1112 C C . ASN A 1 96 ? 3.338 22.768 20.477 1.000 13.828 272 ASN A C 1
ATOM 1113 O O . ASN A 1 96 ? 2.627 22.363 19.545 1.000 15.065 272 ASN A O 1
ATOM 1124 N N . SER A 1 97 ? 3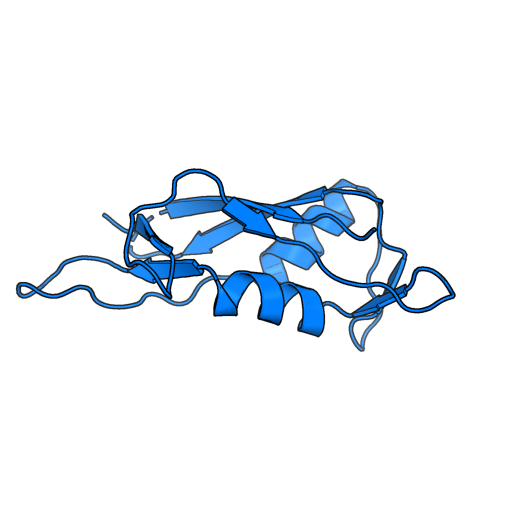.485 22.101 21.599 1.000 14.756 273 SER A N 1
ATOM 1125 C CA . SER A 1 97 ? 2.960 20.747 21.773 1.000 16.356 273 SER A CA 1
ATOM 1126 C C . SER A 1 97 ? 1.439 20.747 21.637 1.000 15.603 273 SER A C 1
ATOM 1127 O O . SER A 1 97 ? 0.890 19.692 21.281 1.000 17.791 273 SER A O 1
ATOM 1135 N N . VAL A 1 98 ? 0.751 21.841 21.890 1.000 14.934 274 VAL A N 1
ATOM 1136 C CA . VAL A 1 98 ? -0.741 21.889 21.818 1.000 14.598 274 VAL A CA 1
ATOM 1137 C C . VAL A 1 98 ? -1.185 22.646 20.571 1.000 14.011 274 VAL A C 1
ATOM 1138 O O . VAL A 1 98 ? -2.393 22.942 20.486 1.000 17.594 274 VAL A O 1
ATOM 1151 N N . GLY A 1 99 ? -0.307 22.905 19.633 1.000 13.885 275 GLY A N 1
ATOM 1152 C CA . GLY A 1 99 ? -0.689 23.325 18.294 1.000 12.888 275 GLY A CA 1
ATOM 1153 C C . GLY A 1 99 ? -0.587 24.801 17.999 1.000 12.586 275 GLY A C 1
ATOM 1154 O O . GLY A 1 99 ? -0.973 25.186 16.863 1.000 12.590 275 GLY A O 1
ATOM 1158 N N . TYR A 1 100 ? -0.115 25.659 18.880 1.000 12.614 276 TYR A N 1
ATOM 1159 C CA . TYR A 1 100 ? -0.071 27.097 18.592 1.000 12.276 276 TYR A CA 1
ATOM 1160 C C . TYR A 1 100 ? 1.237 27.509 17.934 1.000 12.976 276 TYR A C 1
ATOM 1161 O O . TYR A 1 100 ? 2.342 26.957 18.174 1.000 13.606 276 TYR A O 1
ATOM 1179 N N . PHE A 1 101 ? 1.090 28.496 17.079 1.000 12.978 277 PHE A N 1
ATOM 1180 C CA . PHE A 1 101 ? 2.209 29.130 16.362 1.000 12.549 277 PHE A CA 1
ATOM 1181 C C . PHE A 1 101 ? 1.878 30.549 16.004 1.000 12.771 277 PHE A C 1
ATOM 1182 O O . PHE A 1 101 ? 0.700 30.960 16.032 1.000 14.041 277 PHE A O 1
ATOM 1199 N N . LYS A 1 102 ? 2.904 31.336 15.669 1.000 12.777 278 LYS A N 1
ATOM 1200 C CA . LYS A 1 102 ? 2.752 32.702 15.130 1.000 13.790 278 LYS A CA 1
ATOM 1201 C C . LYS A 1 102 ? 2.717 32.592 13.611 1.000 14.025 278 LYS A C 1
ATOM 1202 O O . LYS A 1 102 ? 3.679 32.161 12.988 1.000 14.326 278 LYS A O 1
ATOM 1221 N N . ALA A 1 103 ? 1.539 32.869 13.043 1.000 16.392 279 ALA A N 1
ATOM 1222 C CA . ALA A 1 103 ? 1.363 32.674 11.605 1.000 17.340 279 ALA A CA 1
ATOM 1223 C C . ALA A 1 103 ? 2.094 33.746 10.798 1.000 16.291 279 ALA A C 1
ATOM 1224 O O . ALA A 1 103 ? 2.138 34.921 11.179 1.000 17.841 279 ALA A O 1
ATOM 1231 N N . PRO A 1 104 ? 2.619 33.341 9.640 1.000 16.740 280 PRO A N 1
ATOM 1232 C CA . PRO A 1 104 ? 2.965 34.293 8.597 1.000 16.606 280 PRO A CA 1
ATOM 1233 C C . PRO A 1 104 ? 1.633 34.760 7.974 1.000 16.293 280 PRO A C 1
ATOM 1234 O O . PRO A 1 104 ? 0.570 34.247 8.237 1.000 19.076 280 PRO A O 1
ATOM 1245 N N . HIS A 1 105 ? 1.695 35.807 7.202 1.000 15.689 281 HIS A N 1
ATOM 1246 C CA . HIS A 1 105 ? 0.482 36.301 6.519 1.000 13.907 281 HIS A CA 1
ATOM 1247 C C . HIS A 1 105 ? -0.085 35.240 5.570 1.000 14.751 281 HIS A C 1
ATOM 1248 O O . HIS A 1 105 ? -1.291 34.983 5.594 1.000 14.810 281 HIS A O 1
ATOM 1263 N N A THR A 1 106 ? 0.766 34.600 4.800 0.500 15.335 282 THR A N 1
ATOM 1264 N N B THR A 1 106 ? 0.737 34.674 4.676 0.500 13.766 282 THR A N 1
ATOM 1265 C CA A THR A 1 106 ? 0.258 33.589 3.878 0.500 15.908 282 THR A CA 1
ATOM 1266 C CA B THR A 1 106 ? 0.299 33.647 3.697 0.500 13.612 282 THR A CA 1
ATOM 1267 C C A THR A 1 106 ? 1.340 32.546 3.717 0.500 15.957 282 THR A C 1
ATOM 1268 C C B THR A 1 106 ? 1.345 32.560 3.533 0.500 13.977 282 THR A C 1
ATOM 1269 O O A THR A 1 106 ? 2.538 32.872 3.827 0.500 16.717 282 THR A O 1
ATOM 1270 O O B THR A 1 106 ? 2.546 32.861 3.302 0.500 12.492 282 THR A O 1
ATOM 1291 N N . PHE A 1 107 ? 0.946 31.293 3.573 1.000 14.401 283 PHE A N 1
ATOM 1292 C CA . PHE A 1 107 ? 1.877 30.179 3.389 1.000 13.745 283 PHE A CA 1
ATOM 1293 C C . PHE A 1 107 ? 1.163 29.086 2.624 1.000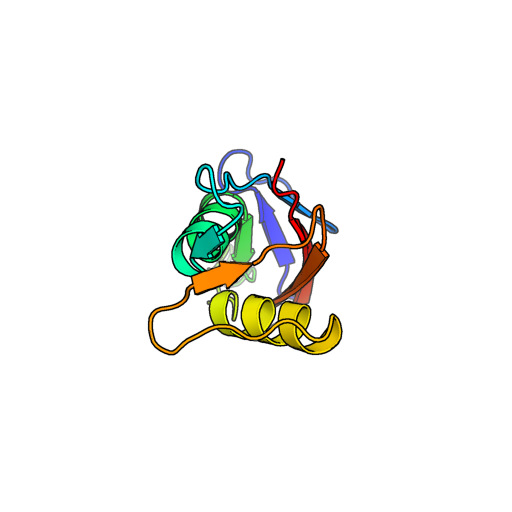 14.201 283 PHE A C 1
ATOM 1294 O O . PHE A 1 107 ? -0.069 28.967 2.693 1.000 14.931 283 PHE A O 1
ATOM 1311 N N . THR A 1 108 ? 1.931 28.247 1.979 1.000 13.329 284 THR A N 1
ATOM 1312 C CA . THR A 1 108 ? 1.387 27.173 1.157 1.000 13.667 284 THR A CA 1
ATOM 1313 C C . THR A 1 108 ? 1.604 25.825 1.817 1.000 14.116 284 THR A C 1
ATOM 1314 O O . THR A 1 108 ? 2.753 25.500 2.192 1.000 16.180 284 THR A O 1
ATOM 1325 N N . VAL A 1 109 ? 0.558 25.028 1.918 1.000 13.196 285 VAL A N 1
ATOM 1326 C CA . VAL A 1 109 ? 0.601 23.660 2.515 1.000 14.345 285 VAL A CA 1
ATOM 1327 C C . VAL A 1 109 ? 0.436 22.654 1.406 1.000 16.517 285 VAL A C 1
ATOM 1328 O O . VAL A 1 109 ? -0.564 22.718 0.682 1.000 15.945 285 VAL A O 1
ATOM 1341 N N . ASN A 1 110 ? 1.336 21.680 1.298 1.000 15.187 286 ASN A N 1
ATOM 1342 C CA . ASN A 1 110 ? 1.218 20.624 0.253 1.000 14.879 286 ASN A CA 1
ATOM 1343 C C . ASN A 1 110 ? 0.532 19.417 0.842 1.000 14.280 286 ASN A C 1
ATOM 1344 O O . ASN A 1 110 ? 1.192 18.541 1.464 1.000 17.006 286 ASN A O 1
ATOM 1355 N N . VAL A 1 111 ? -0.801 19.369 0.718 1.000 14.045 287 VAL A N 1
ATOM 1356 C CA . VAL A 1 111 ? -1.602 18.284 1.334 1.000 15.897 287 VAL A CA 1
ATOM 1357 C C . VAL A 1 111 ? -1.488 17.026 0.452 1.000 15.982 287 VAL A C 1
ATOM 1358 O O . VAL A 1 111 ? -1.730 17.117 -0.742 1.000 17.886 287 VAL A O 1
ATOM 1371 N N . LYS A 1 112 ? -1.181 15.886 1.056 1.000 18.456 288 LYS A N 1
ATOM 1372 C CA . LYS A 1 112 ? -0.990 14.618 0.290 1.000 18.168 288 LYS A CA 1
ATOM 1373 C C . LYS A 1 112 ? -2.013 13.577 0.719 1.000 16.690 288 LYS A C 1
ATOM 1374 O O . LYS A 1 112 ? -2.351 13.502 1.885 1.000 18.278 288 LYS A O 1
ATOM 1393 N N . ALA A 1 113 ? -2.509 12.822 -0.267 1.000 17.923 289 ALA A N 1
ATOM 1394 C CA . ALA A 1 113 ? -3.363 11.642 -0.057 1.000 19.197 289 ALA A CA 1
ATOM 1395 C C . ALA A 1 113 ? -2.831 10.522 -0.957 1.000 21.088 289 ALA A C 1
ATOM 1396 O O . ALA A 1 113 ? -2.448 10.775 -2.069 1.000 22.367 289 ALA A O 1
ATOM 1403 N N . THR A 1 114 ? -2.851 9.286 -0.470 1.000 26.523 290 THR A N 1
ATOM 1404 C CA . THR A 1 114 ? -2.223 8.144 -1.193 1.000 28.728 290 THR A CA 1
ATOM 1405 C C . THR A 1 114 ? -3.244 7.140 -1.757 1.000 31.659 290 THR A C 1
ATOM 1406 O O . THR A 1 114 ? -4.316 6.979 -1.152 1.000 34.520 290 THR A O 1
ATOM 1417 N N . SER A 1 115 ? -2.875 6.545 -2.899 1.000 35.019 291 SER A N 1
ATOM 1418 C CA . SER A 1 115 ? -3.453 5.323 -3.535 1.000 42.460 291 SER A CA 1
ATOM 1419 C C . SER A 1 115 ? -2.716 4.072 -3.017 1.000 42.947 291 SER A C 1
ATOM 1420 O O . SER A 1 115 ? -2.819 3.777 -1.791 1.000 43.166 291 SER A O 1
ATOM 1428 N N . ALA A 1 122 ? -1.615 11.850 -4.655 1.000 27.837 298 ALA A N 1
ATOM 1429 C CA . ALA A 1 122 ? -1.857 13.215 -5.171 1.000 23.653 298 ALA A CA 1
ATOM 1430 C C . ALA A 1 122 ? -1.470 14.229 -4.083 1.000 20.324 298 ALA A C 1
ATOM 1431 O O . ALA A 1 122 ? -1.576 13.931 -2.865 1.000 20.712 298 ALA A O 1
ATOM 1438 N N . THR A 1 123 ? -1.020 15.375 -4.568 1.000 19.950 299 THR A N 1
ATOM 1439 C CA .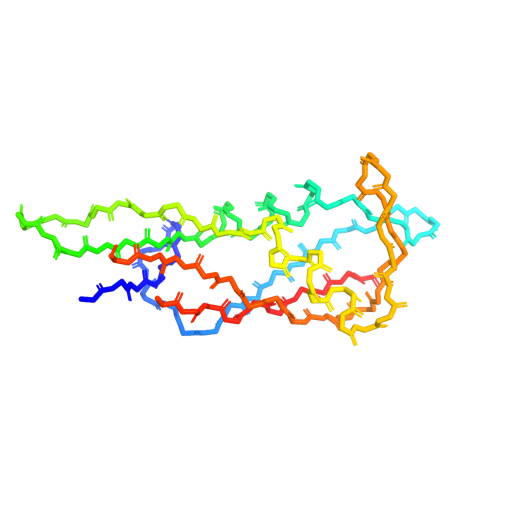 THR A 1 123 ? -0.685 16.551 -3.728 1.000 19.659 299 THR A CA 1
ATOM 1440 C C . THR A 1 123 ? -1.599 17.704 -4.132 1.000 18.041 299 THR A C 1
ATOM 1441 O O . THR A 1 123 ? -1.683 18.013 -5.329 1.000 20.334 299 THR A O 1
ATOM 1452 N N . LEU A 1 124 ? -2.192 18.344 -3.138 1.000 15.856 300 LEU A N 1
ATOM 1453 C CA . LEU A 1 124 ? -2.971 19.597 -3.313 1.000 14.912 300 LEU A CA 1
ATOM 1454 C C . LEU A 1 124 ? -2.215 20.714 -2.593 1.000 14.933 300 LEU A C 1
ATOM 1455 O O . LEU A 1 124 ? -2.275 20.800 -1.353 1.000 14.428 300 LEU A O 1
ATOM 1471 N N . PRO A 1 125 ? -1.537 21.616 -3.319 1.000 13.840 301 PRO A N 1
ATOM 1472 C CA . PRO A 1 125 ? -1.061 22.847 -2.684 1.000 13.868 301 PRO A CA 1
ATOM 1473 C C . PRO A 1 125 ? -2.254 23.693 -2.248 1.000 13.468 301 PRO A C 1
ATOM 1474 O O . PRO A 1 125 ? -3.169 23.897 -3.056 1.000 14.472 301 PRO A O 1
ATOM 1485 N N . VAL A 1 126 ? -2.255 24.132 -1.007 1.000 13.180 302 VAL A N 1
ATOM 1486 C CA . VAL A 1 126 ? -3.328 24.991 -0.464 1.000 12.871 302 VAL A CA 1
ATOM 1487 C C . VAL A 1 126 ? -2.698 26.261 0.090 1.000 12.793 302 VAL A C 1
ATOM 1488 O O . VAL A 1 126 ? -1.886 26.182 1.023 1.000 13.599 302 VAL A O 1
ATOM 1501 N N . VAL A 1 127 ? -3.093 27.396 -0.465 1.000 12.948 303 VAL A N 1
ATOM 1502 C CA . VAL A 1 127 ? -2.609 28.700 0.036 1.000 14.806 303 VAL A CA 1
ATOM 1503 C C . VAL A 1 127 ? -3.431 29.065 1.263 1.000 15.156 303 VAL A C 1
ATOM 1504 O O . VAL A 1 127 ? -4.637 29.200 1.140 1.000 18.133 303 VAL A O 1
ATOM 1517 N N . VAL A 1 128 ? -2.823 29.247 2.402 1.000 13.396 304 VAL A N 1
ATOM 1518 C CA . VAL A 1 128 ? -3.461 29.612 3.683 1.000 14.497 304 VAL A CA 1
ATOM 1519 C C . VAL A 1 128 ? -3.118 31.056 3.978 1.000 13.020 304 VAL A C 1
ATOM 1520 O O . VAL A 1 128 ? -1.937 31.342 4.182 1.000 14.430 304 VAL A O 1
ATOM 1533 N N . THR A 1 129 ? -4.101 31.926 4.018 1.000 13.016 305 THR A N 1
ATOM 1534 C CA . THR A 1 129 ? -3.905 33.330 4.438 1.000 12.359 305 THR A CA 1
ATOM 1535 C C . THR A 1 129 ? -4.512 33.533 5.799 1.000 13.596 305 THR A C 1
ATOM 1536 O O . THR A 1 129 ? -5.622 33.121 6.037 1.000 14.108 305 THR A O 1
ATOM 1547 N N . VAL A 1 130 ? -3.751 34.187 6.670 1.000 13.514 306 VAL A N 1
ATOM 1548 C CA . VAL A 1 130 ? -4.163 34.578 8.031 1.000 14.321 306 VAL A CA 1
ATOM 1549 C C . VAL A 1 130 ? -4.242 36.090 8.023 1.000 16.030 306 VAL A C 1
ATOM 1550 O O . VAL A 1 130 ? -3.208 36.755 8.117 1.000 16.760 306 VAL A O 1
ATOM 1563 N N . PRO A 1 131 ? -5.417 36.676 7.817 1.000 17.229 307 PRO A N 1
ATOM 1564 C CA . PRO A 1 131 ? -5.460 38.135 7.756 1.000 19.311 307 PRO A CA 1
ATOM 1565 C C . PRO A 1 131 ? -4.803 38.810 8.971 1.000 24.192 307 PRO A C 1
ATOM 1566 O O . PRO A 1 131 ? -4.070 39.812 8.522 1.000 27.940 307 PRO A O 1
#